Protein AF-A0A4U9DAX6-F1 (afdb_monomer)

Organism: Raoultella terrigena (NCBI:txid577)

Mean predicted aligned error: 6.87 Å

pLDDT: mean 89.1, std 11.88, range [43.84, 97.81]

Nearest PDB structures (foldseek):
  7raz-assembly1_D  TM=8.604E-01  e=2.527E+00  Escherichia coli 'BL21-Gold(DE3)pLysS AG'
  7aeb-assembly1_S  TM=3.972E-01  e=1.089E+00  Algoriphagus machipongonensis
  2iu7-assembly1_I  TM=3.058E-01  e=3.493E+00  Escherichia coli

Solvent-accessible surface area (backbone atoms only — not comparable to full-atom values): 5213 Å² total; per-residue (Å²): 115,67,68,60,54,50,53,38,50,54,48,33,76,76,68,30,87,82,67,45,80,87,63,47,72,73,92,43,73,68,59,54,50,50,54,49,51,49,53,50,54,74,66,38,87,60,41,38,83,92,51,76,68,49,73,45,76,53,78,70,54,98,91,42,72,49,74,50,78,47,70,44,63,59,76,71,77,89,87,83,131

Secondary structure (DSSP, 8-state):
-HHHHHHHHHHHHHH-TT--TTTS----HHHHHHHHHHHHHHH-TTB-TTS--EEEEPPPBTTB--EEEE--BS-------

Sequence (81 aa):
MDSRHEEISLWNQQNAADRSVLNLRKMTNIGTFRAYLQEYLRNHPRLRKDMTMMVRQLAPDANGLPIEIYCFTQHRGMGGV

Radius of gyration: 18.25 Å; Cα contacts (8 Å, |Δi|>4): 65; chains: 1; bounding box: 58×26×42 Å

Foldseek 3Di:
DVVVVVVQVVC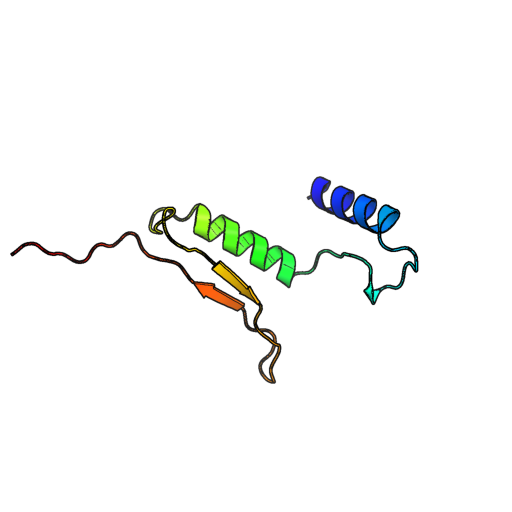CVVPVPVNPPVSGDDDDPVVVVLVVVVVCQCPPPFFDNVDDWDWDWDDADPVGIDIDTDTHTNDDDDPDD

InterPro domains:
  IPR030192 Miniconductance m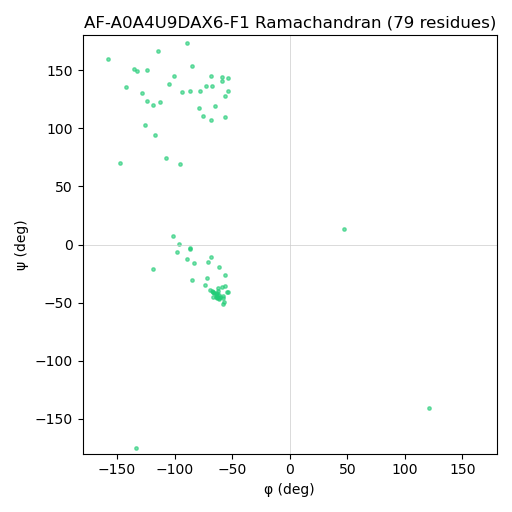echanosensitive channel YbdG [PTHR30414] (1-75)

Structure (mmCIF, N/CA/C/O backbone):
data_AF-A0A4U9DAX6-F1
#
_entry.id   AF-A0A4U9DAX6-F1
#
loop_
_atom_site.group_PDB
_atom_site.id
_atom_site.type_symbol
_atom_site.label_atom_id
_atom_site.label_alt_id
_atom_site.label_comp_id
_atom_site.label_asym_id
_atom_site.label_entity_id
_atom_site.label_seq_id
_atom_site.pdbx_PDB_ins_code
_atom_site.Cartn_x
_atom_site.Cartn_y
_atom_site.Cartn_z
_atom_site.occupancy
_atom_site.B_iso_or_equiv
_atom_site.auth_seq_id
_atom_site.auth_comp_id
_atom_site.auth_asym_id
_atom_site.auth_atom_id
_atom_site.pdbx_PDB_model_num
ATOM 1 N N . MET A 1 1 ? 6.674 16.288 4.246 1.00 57.25 1 MET A N 1
ATOM 2 C CA . MET A 1 1 ? 6.912 15.866 2.846 1.00 57.25 1 MET A CA 1
ATOM 3 C C . MET A 1 1 ? 8.404 15.742 2.580 1.00 57.25 1 MET A C 1
ATOM 5 O O . MET A 1 1 ? 8.806 14.768 1.954 1.00 57.25 1 MET A O 1
ATOM 9 N N . ASP A 1 2 ? 9.218 16.655 3.106 1.00 67.62 2 ASP A N 1
ATOM 10 C CA . ASP A 1 2 ? 10.676 16.652 2.911 1.00 67.62 2 ASP A CA 1
ATOM 11 C C . ASP A 1 2 ? 11.357 15.418 3.521 1.00 67.62 2 ASP A C 1
ATOM 13 O O . ASP A 1 2 ? 12.099 14.724 2.831 1.00 67.62 2 ASP A O 1
ATOM 17 N N . SER A 1 3 ? 10.951 15.015 4.730 1.00 86.56 3 SER A N 1
ATOM 18 C CA . SER A 1 3 ? 11.496 13.828 5.410 1.00 86.56 3 SER A CA 1
ATOM 19 C C . SER A 1 3 ? 11.376 12.522 4.612 1.00 86.56 3 SER A C 1
ATOM 21 O O . SER A 1 3 ? 12.273 11.684 4.639 1.00 86.56 3 SER A O 1
ATOM 23 N N . ARG A 1 4 ? 10.284 12.336 3.857 1.00 86.06 4 ARG A N 1
ATOM 24 C CA . ARG A 1 4 ? 10.081 11.130 3.038 1.00 86.06 4 ARG A CA 1
ATOM 25 C C . ARG A 1 4 ? 10.964 11.121 1.793 1.00 86.06 4 ARG A C 1
ATOM 27 O O . ARG A 1 4 ? 11.403 10.056 1.366 1.00 86.06 4 ARG A O 1
ATOM 34 N N . HIS A 1 5 ? 11.208 12.285 1.196 1.00 88.25 5 HIS A N 1
ATOM 35 C CA . HIS A 1 5 ? 12.119 12.392 0.058 1.00 88.25 5 HIS A CA 1
ATOM 36 C C . HIS A 1 5 ? 13.561 12.117 0.483 1.00 88.25 5 HIS A C 1
ATOM 38 O O . HIS A 1 5 ? 14.271 11.412 -0.231 1.00 88.25 5 HIS A O 1
ATOM 44 N N . GLU A 1 6 ? 13.964 12.618 1.651 1.00 92.44 6 GLU A N 1
ATOM 45 C CA . GLU A 1 6 ? 15.274 12.351 2.251 1.00 92.44 6 GLU A CA 1
ATOM 46 C C . GLU A 1 6 ? 15.461 10.866 2.575 1.00 92.44 6 GLU A C 1
ATOM 48 O O . GLU A 1 6 ? 16.468 10.273 2.203 1.00 92.44 6 GLU A O 1
ATOM 53 N N . GLU A 1 7 ? 14.462 10.219 3.181 1.00 91.19 7 GLU A N 1
ATOM 54 C CA . GLU A 1 7 ? 14.498 8.775 3.444 1.00 91.19 7 GLU A CA 1
ATOM 55 C C . GLU A 1 7 ? 14.689 7.969 2.145 1.00 91.19 7 GLU A C 1
ATOM 57 O O . GLU A 1 7 ? 15.522 7.063 2.068 1.00 91.19 7 GLU A O 1
ATOM 62 N N . ILE A 1 8 ? 13.937 8.318 1.094 1.00 91.19 8 ILE A N 1
ATOM 63 C CA . ILE A 1 8 ? 14.033 7.660 -0.213 1.00 91.19 8 ILE A CA 1
ATOM 64 C C . ILE A 1 8 ? 15.399 7.914 -0.859 1.00 91.19 8 ILE A C 1
ATOM 66 O O . ILE A 1 8 ? 15.970 6.990 -1.443 1.00 91.19 8 ILE A O 1
ATOM 70 N N . SER A 1 9 ? 15.929 9.136 -0.772 1.00 91.19 9 SER A N 1
ATOM 71 C CA . SER A 1 9 ? 17.218 9.483 -1.372 1.00 91.19 9 SER A CA 1
ATOM 72 C C . SER A 1 9 ? 18.368 8.751 -0.679 1.00 91.19 9 SER A C 1
ATOM 74 O O . SER A 1 9 ? 19.179 8.131 -1.369 1.00 91.19 9 SER A O 1
ATOM 76 N N . LEU A 1 10 ? 18.381 8.720 0.656 1.00 93.25 10 LEU A N 1
ATOM 77 C CA . LEU A 1 10 ? 19.355 7.979 1.460 1.00 93.25 10 LEU A CA 1
ATOM 78 C C . LEU A 1 10 ? 19.288 6.478 1.172 1.00 93.25 10 LEU A C 1
ATOM 80 O O . LEU A 1 10 ? 20.317 5.848 0.925 1.00 93.25 10 LEU A O 1
ATOM 84 N N . TRP A 1 11 ? 18.080 5.908 1.117 1.00 91.75 11 TRP A N 1
ATOM 85 C CA . TRP A 1 11 ? 17.916 4.494 0.788 1.00 91.75 11 TRP A CA 1
ATOM 86 C C . TRP A 1 11 ? 18.455 4.178 -0.611 1.00 91.75 11 TRP A C 1
ATOM 88 O O . TRP A 1 11 ? 19.206 3.215 -0.775 1.00 91.75 11 TRP A O 1
ATOM 98 N N . ASN A 1 12 ? 18.117 4.998 -1.611 1.00 92.50 12 ASN A N 1
ATOM 99 C CA . ASN A 1 12 ? 18.578 4.812 -2.987 1.00 92.50 12 ASN A CA 1
ATOM 100 C C . ASN A 1 12 ? 20.107 4.906 -3.096 1.00 92.50 12 ASN A C 1
ATOM 102 O O . ASN A 1 12 ? 20.705 4.103 -3.806 1.00 92.50 12 ASN A O 1
ATOM 106 N N . GLN A 1 13 ? 20.742 5.839 -2.378 1.00 90.00 13 GLN A N 1
ATOM 107 C CA . GLN A 1 13 ? 22.203 5.976 -2.349 1.00 90.00 13 GLN A CA 1
ATOM 108 C C . GLN A 1 13 ? 22.896 4.737 -1.774 1.00 90.00 13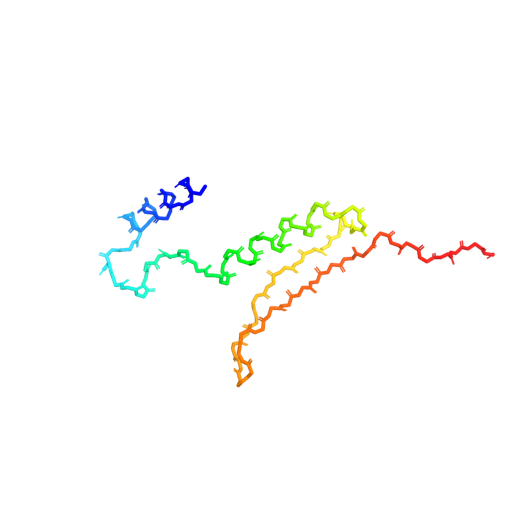 GLN A C 1
ATOM 110 O O . GLN A 1 13 ? 23.955 4.352 -2.262 1.00 90.00 13 GLN A O 1
ATOM 115 N N . GLN A 1 14 ? 22.299 4.115 -0.757 1.00 90.38 14 GLN A N 1
ATOM 116 C CA . GLN A 1 14 ? 22.888 2.977 -0.053 1.00 90.38 14 GLN A CA 1
ATOM 117 C C . GLN A 1 14 ? 22.608 1.626 -0.729 1.00 90.38 14 GLN A C 1
ATOM 119 O O . GLN A 1 14 ? 23.423 0.717 -0.614 1.00 90.38 14 GLN A O 1
ATOM 124 N N . ASN A 1 15 ? 21.463 1.470 -1.408 1.00 87.56 15 ASN A N 1
ATOM 125 C CA . ASN A 1 15 ? 20.948 0.149 -1.799 1.00 87.56 15 ASN A CA 1
ATOM 126 C C . ASN A 1 15 ? 20.803 -0.059 -3.317 1.00 87.56 15 ASN A C 1
ATOM 128 O O . ASN A 1 15 ? 20.777 -1.202 -3.770 1.00 87.56 15 ASN A O 1
ATOM 132 N N . ALA A 1 16 ? 20.714 1.001 -4.127 1.00 82.25 16 ALA A N 1
ATOM 133 C CA . ALA A 1 16 ? 20.531 0.877 -5.576 1.00 82.25 16 ALA A CA 1
ATOM 134 C C . ALA A 1 16 ? 21.881 0.942 -6.313 1.00 82.25 16 ALA A C 1
ATOM 136 O O . ALA A 1 16 ? 22.171 1.915 -7.011 1.00 82.25 16 ALA A O 1
ATOM 137 N N . ALA A 1 17 ? 22.702 -0.103 -6.152 1.00 71.31 17 ALA A N 1
ATOM 138 C CA . ALA A 1 17 ? 24.081 -0.165 -6.656 1.00 71.31 17 ALA A CA 1
ATOM 139 C C . ALA A 1 17 ? 24.213 0.138 -8.162 1.00 71.31 17 ALA A C 1
ATOM 141 O O . ALA A 1 17 ? 25.104 0.877 -8.568 1.00 71.31 17 ALA A O 1
ATOM 142 N N . ASP A 1 18 ? 23.288 -0.374 -8.976 1.00 76.38 18 ASP A N 1
ATOM 143 C CA . ASP A 1 18 ? 23.290 -0.204 -10.437 1.00 76.38 18 ASP A CA 1
ATOM 144 C C . ASP A 1 18 ? 22.590 1.093 -10.901 1.00 76.38 18 ASP A C 1
ATOM 146 O O . ASP A 1 18 ? 22.523 1.397 -12.085 1.00 76.38 18 ASP A O 1
ATOM 150 N N . ARG A 1 19 ? 21.994 1.871 -9.979 1.00 71.44 19 ARG A N 1
ATOM 151 C CA . ARG A 1 19 ? 21.181 3.080 -10.260 1.00 71.44 19 ARG A CA 1
ATOM 152 C C . ARG A 1 19 ? 20.123 2.930 -11.367 1.00 71.44 19 ARG A C 1
ATOM 154 O O . ARG A 1 19 ? 19.548 3.929 -11.802 1.00 71.44 19 ARG A O 1
ATOM 161 N N . SER A 1 20 ? 19.822 1.701 -11.788 1.00 84.19 20 SER A N 1
ATOM 162 C CA . SER A 1 20 ? 18.768 1.406 -12.745 1.00 84.19 20 SER A CA 1
ATOM 163 C C . SER A 1 20 ? 17.467 2.018 -12.252 1.00 84.19 20 SER A C 1
ATOM 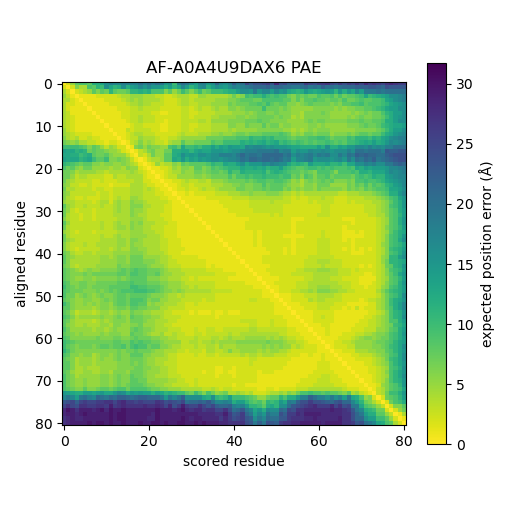165 O O . SER A 1 20 ? 17.079 1.853 -11.093 1.00 84.19 20 SER A O 1
ATOM 167 N N . VAL A 1 21 ? 16.772 2.713 -13.151 1.00 80.31 21 VAL A N 1
ATOM 168 C C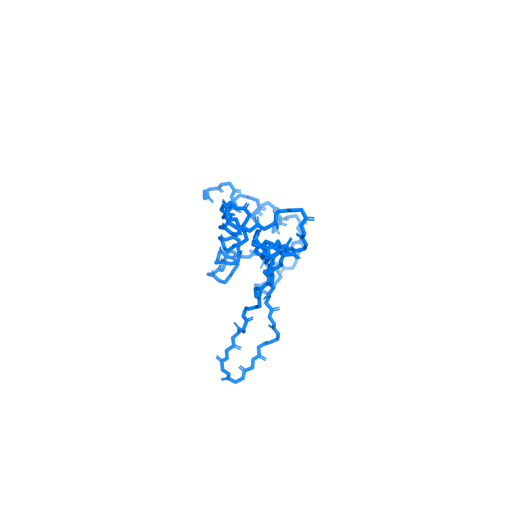A . VAL A 1 21 ? 15.512 3.403 -12.850 1.00 80.31 21 VAL A CA 1
ATOM 169 C C . VAL A 1 21 ? 14.463 2.443 -12.276 1.00 80.31 21 VAL A C 1
ATOM 171 O O . VAL A 1 21 ? 13.600 2.877 -11.514 1.00 80.31 21 VAL A O 1
ATOM 174 N N . LEU A 1 22 ? 14.570 1.151 -12.604 1.00 82.12 22 LEU A N 1
ATOM 175 C CA . LEU A 1 22 ? 13.708 0.080 -12.106 1.00 82.12 22 LEU A CA 1
ATOM 176 C C . LEU A 1 22 ? 13.952 -0.261 -10.627 1.00 82.12 22 LEU A C 1
ATOM 178 O O . LEU A 1 22 ? 13.026 -0.683 -9.943 1.00 82.12 22 LEU A O 1
ATOM 182 N N . ASN A 1 23 ? 15.173 -0.053 -10.130 1.00 85.50 23 ASN A N 1
ATOM 183 C CA . ASN A 1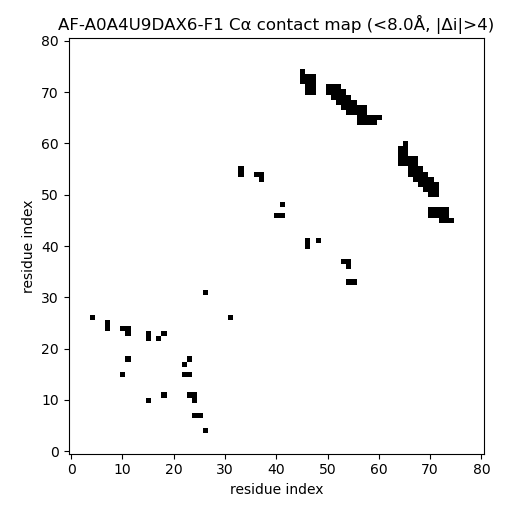 23 ? 15.588 -0.421 -8.772 1.00 85.50 23 ASN A CA 1
ATOM 184 C C . ASN A 1 23 ? 15.535 0.756 -7.786 1.00 85.50 23 ASN A C 1
ATOM 186 O O . ASN A 1 23 ? 15.734 0.575 -6.585 1.00 85.50 23 ASN A O 1
ATOM 190 N N . LEU A 1 24 ? 15.265 1.968 -8.274 1.00 90.19 24 LEU A N 1
ATOM 191 C CA . LEU A 1 24 ? 15.115 3.146 -7.429 1.00 90.19 24 LEU A CA 1
ATOM 192 C C . LEU A 1 24 ? 13.737 3.162 -6.765 1.00 90.19 24 LEU A C 1
ATOM 194 O O . LEU A 1 24 ? 12.700 3.074 -7.426 1.00 90.19 24 LEU A O 1
ATOM 198 N N . ARG A 1 25 ? 13.710 3.399 -5.453 1.00 90.12 25 ARG A N 1
ATOM 199 C CA . ARG A 1 25 ? 12.486 3.802 -4.764 1.00 90.12 25 ARG A CA 1
ATOM 200 C C . ARG A 1 25 ? 12.077 5.190 -5.231 1.00 90.12 25 ARG A C 1
ATOM 202 O O . ARG A 1 25 ? 12.897 6.103 -5.321 1.00 90.12 25 ARG A O 1
ATOM 209 N N . LYS A 1 26 ? 10.782 5.350 -5.484 1.00 90.31 26 LYS A N 1
ATOM 210 C CA . LYS A 1 26 ? 10.160 6.620 -5.857 1.00 90.31 26 LYS A CA 1
ATOM 211 C C . LYS A 1 26 ? 8.881 6.807 -5.067 1.00 90.31 26 LYS A C 1
ATOM 213 O O . LYS A 1 26 ? 8.210 5.834 -4.719 1.00 90.31 26 LYS A O 1
ATOM 218 N N . MET A 1 27 ? 8.520 8.061 -4.825 1.00 91.50 27 MET A N 1
ATOM 219 C CA . MET A 1 27 ? 7.141 8.356 -4.465 1.00 91.50 27 MET A CA 1
ATOM 220 C C . MET A 1 27 ? 6.256 8.217 -5.694 1.00 91.50 27 MET A C 1
ATOM 222 O O . MET A 1 27 ? 6.603 8.656 -6.788 1.00 91.50 27 MET A O 1
ATOM 226 N N . THR A 1 28 ? 5.114 7.575 -5.497 1.00 91.69 28 THR A N 1
ATOM 227 C CA . THR A 1 28 ? 4.118 7.337 -6.534 1.00 91.69 28 THR A CA 1
ATOM 228 C C . THR A 1 28 ? 2.755 7.713 -5.982 1.00 91.69 28 THR A C 1
ATOM 230 O O . THR A 1 28 ? 2.505 7.552 -4.786 1.00 91.69 28 THR A O 1
ATOM 233 N N . ASN A 1 29 ? 1.851 8.170 -6.851 1.00 94.25 29 ASN A N 1
ATOM 234 C CA . ASN A 1 29 ? 0.488 8.522 -6.445 1.00 94.25 29 ASN A CA 1
ATOM 235 C C . ASN A 1 29 ? -0.198 7.358 -5.719 1.00 94.25 29 ASN A C 1
ATOM 237 O O . ASN A 1 29 ? -0.827 7.562 -4.686 1.00 94.25 29 ASN A O 1
ATOM 241 N N . ILE A 1 30 ? -0.001 6.127 -6.205 1.00 94.44 30 ILE A N 1
ATOM 242 C CA . ILE A 1 30 ? -0.569 4.930 -5.581 1.00 94.44 30 ILE A CA 1
ATOM 243 C C . ILE A 1 30 ? 0.036 4.641 -4.201 1.00 94.44 30 ILE A C 1
ATOM 245 O O . ILE A 1 30 ? -0.694 4.307 -3.271 1.0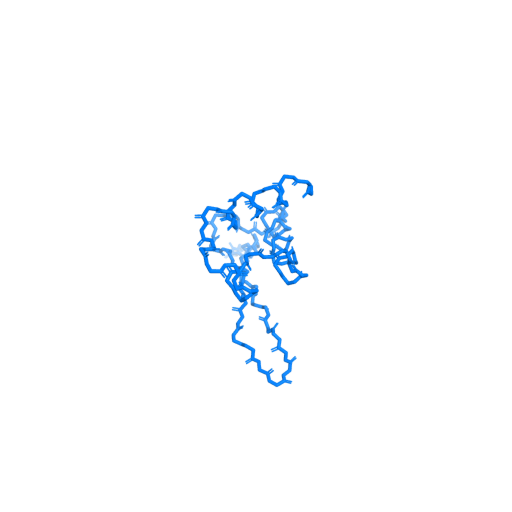0 94.44 30 ILE A O 1
ATOM 249 N N . GLY A 1 31 ? 1.351 4.812 -4.030 1.00 93.12 31 GLY A N 1
ATOM 250 C CA . GLY A 1 31 ? 2.013 4.637 -2.737 1.00 93.12 31 GLY A CA 1
ATOM 251 C C . GLY A 1 31 ? 1.530 5.662 -1.710 1.00 93.12 31 GLY A C 1
ATOM 252 O O . GLY A 1 31 ? 1.184 5.294 -0.587 1.00 93.12 31 GLY A O 1
ATOM 253 N N . THR A 1 32 ? 1.434 6.927 -2.121 1.00 94.62 32 THR A N 1
ATOM 254 C CA . THR A 1 32 ? 0.915 8.017 -1.285 1.00 94.62 32 THR A CA 1
ATOM 255 C C . THR A 1 32 ? -0.548 7.787 -0.915 1.00 94.62 32 THR A C 1
ATOM 257 O O . THR A 1 32 ? -0.908 7.905 0.254 1.00 94.62 32 THR A O 1
ATOM 260 N N . PHE A 1 33 ? -1.386 7.388 -1.875 1.00 96.25 33 PHE A N 1
ATOM 261 C CA . PHE A 1 33 ? -2.798 7.104 -1.628 1.00 96.25 33 PHE A CA 1
ATOM 262 C C . PHE A 1 33 ? -2.996 5.932 -0.658 1.00 96.25 33 PHE A C 1
ATOM 264 O O . PHE A 1 33 ? -3.811 6.024 0.256 1.00 96.25 33 PHE A O 1
ATOM 271 N N . ARG A 1 34 ? -2.210 4.855 -0.784 1.00 96.44 34 ARG A N 1
ATOM 272 C CA . ARG A 1 34 ? -2.253 3.727 0.160 1.00 96.44 34 ARG A CA 1
ATOM 273 C C . ARG A 1 34 ? -1.853 4.132 1.578 1.00 96.44 34 ARG A C 1
ATOM 275 O O . ARG A 1 34 ? -2.527 3.725 2.521 1.00 96.44 34 ARG A O 1
ATOM 282 N N . ALA A 1 35 ? -0.794 4.931 1.727 1.00 94.50 35 ALA A N 1
ATOM 283 C CA . ALA A 1 35 ? -0.380 5.450 3.032 1.00 94.50 35 ALA A CA 1
ATOM 284 C C . ALA A 1 35 ? -1.476 6.331 3.653 1.00 94.50 35 ALA A C 1
ATOM 286 O O . ALA A 1 35 ? -1.821 6.159 4.820 1.00 94.50 35 ALA A O 1
ATOM 287 N N . TYR A 1 36 ? -2.085 7.206 2.848 1.00 96.62 36 TYR A N 1
ATOM 288 C CA . TYR A 1 36 ? -3.229 8.011 3.265 1.00 96.62 36 TYR A CA 1
ATOM 289 C C . TYR A 1 36 ? -4.411 7.149 3.728 1.00 96.62 36 TYR A C 1
ATOM 291 O O . TYR A 1 36 ? -4.912 7.361 4.827 1.00 96.62 36 TYR A O 1
ATOM 299 N N . LEU A 1 37 ? -4.835 6.160 2.932 1.00 97.81 37 LEU A N 1
ATOM 300 C CA . LEU A 1 37 ? -5.939 5.263 3.291 1.00 97.81 37 LEU A CA 1
ATOM 301 C C . LEU A 1 37 ? -5.664 4.537 4.606 1.00 97.81 37 LEU A C 1
ATOM 303 O O . LEU A 1 37 ? -6.544 4.446 5.458 1.00 97.81 37 LEU A O 1
ATOM 307 N N . GLN A 1 38 ? -4.444 4.032 4.784 1.00 96.38 38 GLN A N 1
ATOM 308 C CA . GLN A 1 38 ? -4.069 3.328 6.001 1.00 96.38 38 GLN A CA 1
ATOM 309 C C . GLN A 1 38 ? -4.182 4.236 7.232 1.00 96.38 38 GLN A C 1
ATOM 311 O O . GLN A 1 38 ? -4.792 3.836 8.224 1.00 96.38 38 GLN A O 1
ATOM 316 N N . GLU A 1 39 ? -3.668 5.464 7.162 1.00 96.75 39 GLU A N 1
ATOM 317 C CA . GLU A 1 39 ? -3.775 6.419 8.269 1.00 96.75 39 GLU A CA 1
ATOM 318 C C . GLU A 1 39 ? -5.205 6.906 8.493 1.00 96.75 39 GLU A C 1
ATOM 320 O O . GLU A 1 39 ? -5.653 7.001 9.638 1.00 96.75 39 GLU A O 1
ATOM 325 N N . TYR A 1 40 ? -5.962 7.143 7.423 1.00 97.31 40 TYR A N 1
ATOM 326 C CA . TYR A 1 40 ? -7.373 7.496 7.515 1.00 97.31 40 TYR A CA 1
ATOM 327 C C . TYR A 1 40 ? -8.159 6.419 8.271 1.00 97.31 40 TYR A C 1
ATOM 329 O O . TYR A 1 40 ? -8.859 6.726 9.236 1.00 97.31 40 TYR A O 1
ATOM 337 N N . LEU A 1 41 ? -7.997 5.147 7.895 1.00 96.88 41 LEU A N 1
ATOM 338 C CA . LEU A 1 41 ? -8.694 4.031 8.533 1.00 96.88 41 LEU A CA 1
ATOM 339 C C . LEU A 1 41 ? -8.242 3.827 9.989 1.00 96.88 41 LEU A C 1
ATOM 341 O O . LEU A 1 41 ? -9.095 3.637 10.857 1.00 96.88 41 LEU A O 1
ATOM 345 N N . ARG A 1 42 ? -6.939 3.936 10.299 1.00 95.12 42 ARG A N 1
ATOM 346 C CA . ARG A 1 42 ? -6.421 3.861 11.686 1.00 95.12 42 ARG A CA 1
ATOM 347 C C . ARG A 1 42 ? -7.025 4.934 12.594 1.00 95.12 42 ARG A C 1
ATOM 349 O O . ARG A 1 42 ? -7.267 4.687 13.780 1.00 95.12 42 ARG A O 1
ATOM 356 N N . ASN A 1 43 ? -7.261 6.124 12.050 1.00 96.25 43 ASN A N 1
ATOM 357 C CA . ASN A 1 43 ? -7.824 7.249 12.791 1.00 96.25 43 ASN A CA 1
ATOM 358 C C . ASN A 1 43 ? -9.357 7.286 12.752 1.00 96.25 43 ASN A C 1
ATOM 360 O O . ASN A 1 43 ? -9.963 7.982 13.566 1.00 96.25 43 ASN A O 1
ATOM 364 N N . HIS A 1 44 ? -9.998 6.495 11.888 1.00 96.38 44 HIS A N 1
ATOM 365 C CA . HIS A 1 44 ? -11.445 6.499 11.742 1.00 96.38 44 HIS A CA 1
ATOM 366 C C . HIS A 1 44 ? -12.140 6.012 13.032 1.00 96.38 44 HIS A C 1
ATOM 368 O O . HIS A 1 44 ? -11.967 4.858 13.442 1.00 96.38 44 HIS A O 1
ATOM 374 N N . PRO A 1 45 ? -12.984 6.843 13.674 1.00 95.25 45 PRO A N 1
ATOM 375 C CA . PRO A 1 45 ? -13.478 6.586 15.026 1.00 95.25 45 PRO A CA 1
ATOM 376 C C . PRO A 1 45 ? -14.473 5.431 15.116 1.00 95.25 45 PRO A C 1
ATOM 378 O O . PRO A 1 45 ? -14.718 4.960 16.213 1.00 95.25 45 PRO A O 1
ATOM 381 N N . ARG A 1 46 ? -15.038 4.967 13.993 1.00 95.44 46 ARG A N 1
ATOM 382 C CA . ARG A 1 46 ? -16.008 3.853 13.947 1.00 95.44 46 ARG A CA 1
ATOM 383 C C . ARG A 1 46 ? -15.414 2.511 13.512 1.00 95.44 46 ARG A C 1
ATOM 385 O O . ARG A 1 46 ? -16.176 1.579 13.254 1.00 95.44 46 ARG A O 1
ATOM 392 N N . LEU A 1 47 ? -14.095 2.407 13.361 1.00 95.94 47 LEU A N 1
ATOM 393 C CA . LEU A 1 47 ? -13.432 1.145 13.017 1.00 95.94 47 LEU A CA 1
ATOM 394 C C . LEU A 1 47 ? -12.818 0.498 14.259 1.00 95.94 47 LEU A C 1
ATOM 396 O O . LEU A 1 47 ? -12.378 1.181 15.187 1.00 95.94 47 LEU A O 1
ATOM 400 N N . ARG A 1 48 ? -12.840 -0.832 14.301 1.00 95.75 48 ARG A N 1
ATOM 401 C CA . ARG A 1 48 ? -12.211 -1.639 15.348 1.00 95.75 48 ARG A CA 1
ATOM 402 C C . ARG A 1 48 ? -10.710 -1.646 15.110 1.00 95.75 48 ARG A C 1
ATOM 404 O O . ARG A 1 48 ? -10.239 -2.218 14.132 1.00 95.75 48 ARG A O 1
ATOM 411 N N . LYS A 1 49 ? -9.974 -0.977 15.997 1.00 93.69 49 LYS A N 1
ATOM 412 C CA . LYS A 1 49 ? -8.510 -0.838 15.911 1.00 93.69 49 LYS A CA 1
ATOM 413 C C . LYS A 1 49 ? -7.763 -2.044 16.489 1.00 93.69 49 LYS A C 1
ATOM 415 O O . LYS A 1 49 ? -6.578 -2.205 16.239 1.00 93.69 49 LYS A O 1
ATOM 420 N N . ASP A 1 50 ? -8.467 -2.871 17.254 1.00 94.19 50 ASP A N 1
ATOM 421 C CA . ASP A 1 50 ? -8.002 -4.112 17.875 1.00 94.19 50 ASP A CA 1
ATOM 4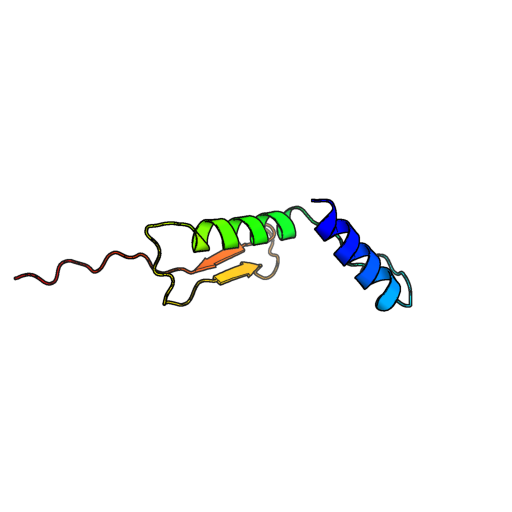22 C C . ASP A 1 50 ? -8.125 -5.339 16.954 1.00 94.19 50 ASP A C 1
ATOM 424 O O . ASP A 1 50 ? -7.720 -6.436 17.325 1.00 94.19 50 ASP A O 1
ATOM 428 N N . MET A 1 51 ? -8.683 -5.167 15.754 1.00 95.00 51 MET A N 1
ATOM 429 C CA . MET A 1 51 ? -8.845 -6.223 14.757 1.00 95.00 51 MET A CA 1
ATOM 430 C C . MET A 1 51 ? -7.998 -5.948 13.514 1.00 95.00 51 MET A C 1
ATOM 432 O O . MET A 1 51 ? -7.499 -4.842 13.304 1.00 95.00 51 MET A O 1
ATOM 436 N N . THR A 1 52 ? -7.849 -6.965 12.664 1.00 94.81 52 THR A N 1
ATOM 437 C CA . THR A 1 52 ? -7.091 -6.849 11.417 1.00 94.81 52 THR A CA 1
ATOM 438 C C . THR A 1 52 ? -7.637 -5.723 10.538 1.00 94.81 52 THR A C 1
ATOM 440 O O . THR A 1 52 ? -8.821 -5.678 10.207 1.00 94.81 52 THR A O 1
ATOM 443 N N . MET A 1 53 ? -6.732 -4.843 10.118 1.00 96.44 53 MET A N 1
ATOM 444 C CA . MET A 1 53 ? -6.970 -3.781 9.149 1.00 96.44 53 MET A CA 1
ATOM 445 C C . MET A 1 53 ? -5.895 -3.869 8.068 1.00 96.44 53 MET A C 1
ATOM 447 O O . MET A 1 53 ? -4.706 -3.949 8.380 1.00 96.44 53 MET A O 1
ATOM 451 N N . MET A 1 54 ? -6.300 -3.851 6.802 1.00 96.44 54 MET A N 1
ATOM 452 C CA . MET A 1 54 ? -5.400 -4.034 5.670 1.00 96.44 54 MET A CA 1
ATOM 453 C C . MET A 1 54 ? -5.795 -3.134 4.500 1.00 96.44 54 MET A C 1
ATOM 455 O O . MET A 1 54 ? -6.964 -3.041 4.134 1.00 96.44 54 MET A O 1
ATOM 459 N N . VAL A 1 55 ? -4.786 -2.502 3.897 1.00 97.81 55 VAL A N 1
ATOM 460 C CA . VAL A 1 55 ? -4.879 -1.787 2.618 1.00 97.81 55 VAL A CA 1
ATOM 461 C C . VAL A 1 55 ? -3.802 -2.357 1.6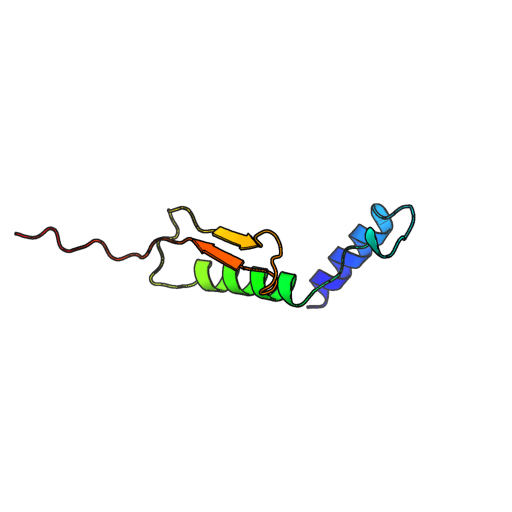99 1.00 97.81 55 VAL A C 1
ATOM 463 O O . VAL A 1 55 ? -2.608 -2.052 1.847 1.00 97.81 55 VAL A O 1
ATOM 466 N N . ARG A 1 56 ? -4.195 -3.207 0.751 1.00 96.25 56 ARG A N 1
ATOM 467 C CA . ARG A 1 56 ? -3.254 -3.868 -0.163 1.00 96.25 56 ARG A CA 1
ATOM 468 C C . ARG A 1 56 ? -3.594 -3.611 -1.619 1.00 96.25 56 ARG A C 1
ATOM 470 O O . ARG A 1 56 ? -4.740 -3.412 -1.989 1.00 96.25 56 ARG A O 1
ATOM 477 N N . GLN A 1 57 ? -2.550 -3.606 -2.429 1.00 96.06 57 GLN A N 1
ATOM 478 C CA . GLN A 1 57 ? -2.651 -3.571 -3.875 1.00 96.06 57 GLN A CA 1
ATOM 479 C C . GLN A 1 57 ? -2.780 -5.009 -4.381 1.00 96.06 57 GLN A C 1
ATOM 481 O O . GLN A 1 57 ? -2.021 -5.874 -3.940 1.00 96.06 57 GLN A O 1
ATOM 486 N N . LEU A 1 58 ? -3.738 -5.258 -5.269 1.00 96.75 58 LEU A N 1
ATOM 487 C CA . LEU A 1 58 ? -3.887 -6.544 -5.948 1.00 96.75 58 LEU A CA 1
ATOM 488 C C . LEU A 1 58 ? -3.074 -6.563 -7.249 1.00 96.75 58 LEU A C 1
ATOM 490 O O . LEU A 1 58 ? -2.483 -5.556 -7.647 1.00 96.75 58 LEU A O 1
ATOM 494 N N . ALA A 1 59 ? -3.012 -7.727 -7.896 1.00 96.94 59 ALA A N 1
ATOM 495 C CA . ALA A 1 59 ? -2.399 -7.834 -9.212 1.00 96.94 59 ALA A CA 1
ATOM 496 C C . ALA A 1 59 ? -3.121 -6.901 -10.208 1.00 96.94 59 ALA A C 1
ATOM 498 O O . ALA A 1 59 ? -4.347 -6.797 -10.141 1.00 96.94 59 ALA A O 1
ATOM 499 N N . PRO A 1 60 ? -2.389 -6.222 -11.110 1.00 96.88 60 PRO A N 1
ATOM 500 C CA . PRO A 1 60 ? -3.011 -5.464 -12.186 1.00 96.88 60 PRO A CA 1
ATOM 501 C C . PRO A 1 60 ? -3.875 -6.367 -13.074 1.00 96.88 60 PRO A C 1
ATOM 503 O O . PRO A 1 60 ? -3.497 -7.506 -13.351 1.00 96.88 60 PRO A O 1
ATOM 506 N N . ASP A 1 61 ? -4.989 -5.835 -13.562 1.00 96.56 61 ASP A N 1
ATOM 507 C CA . ASP A 1 61 ? -5.849 -6.473 -14.556 1.00 96.56 61 ASP A CA 1
ATOM 508 C C . ASP A 1 61 ? -6.228 -5.484 -15.676 1.00 96.56 61 ASP A C 1
ATOM 510 O O . ASP A 1 61 ? -5.732 -4.355 -15.734 1.00 96.56 61 ASP A O 1
ATOM 514 N N . ALA A 1 62 ? -7.092 -5.910 -16.602 1.00 97.75 62 ALA A N 1
ATOM 515 C CA . ALA A 1 62 ? -7.529 -5.085 -17.732 1.00 97.75 62 ALA A CA 1
ATOM 516 C C . ALA A 1 62 ? -8.265 -3.792 -17.318 1.00 97.75 62 ALA A C 1
ATOM 518 O O . ALA A 1 62 ? -8.347 -2.856 -18.110 1.00 97.75 62 ALA A O 1
ATOM 519 N N . ASN A 1 63 ? -8.774 -3.725 -16.087 1.00 96.12 63 ASN A N 1
ATOM 520 C CA . ASN A 1 63 ? -9.463 -2.571 -15.515 1.00 96.12 63 ASN A CA 1
ATOM 521 C C . ASN A 1 63 ? -8.533 -1.688 -14.662 1.00 96.12 63 ASN A C 1
ATOM 523 O O . ASN A 1 63 ? -8.976 -0.669 -14.128 1.00 96.12 63 ASN A O 1
ATOM 527 N N . GLY A 1 64 ? -7.250 -2.041 -14.535 1.00 95.06 64 GLY A N 1
ATOM 528 C CA . GLY A 1 64 ? -6.232 -1.224 -13.881 1.00 95.06 64 GLY A CA 1
ATOM 529 C C . GLY A 1 64 ? -5.571 -1.918 -12.697 1.00 95.06 64 GLY A C 1
ATOM 530 O O . GLY A 1 64 ? -5.226 -3.092 -12.759 1.00 95.06 64 GLY A O 1
ATOM 531 N N . LEU A 1 65 ? -5.317 -1.160 -11.626 1.00 95.44 65 LEU A N 1
ATOM 532 C CA . LEU A 1 65 ? -4.593 -1.632 -10.447 1.00 95.44 65 LEU A CA 1
ATOM 533 C C . LEU A 1 65 ? -5.496 -1.593 -9.205 1.00 95.44 65 LEU A C 1
ATOM 535 O O . LEU A 1 65 ? -5.594 -0.542 -8.562 1.00 95.44 65 LEU A O 1
ATOM 539 N N . PRO A 1 66 ? -6.157 -2.708 -8.853 1.00 97.00 66 PRO A N 1
ATOM 540 C CA . PRO A 1 66 ? -7.126 -2.708 -7.768 1.00 97.00 66 PRO A CA 1
ATOM 541 C C . PRO A 1 66 ? -6.469 -2.506 -6.396 1.00 97.00 66 PRO A C 1
ATOM 543 O O . PRO A 1 66 ? -5.379 -3.019 -6.116 1.00 97.00 66 PRO A O 1
ATOM 546 N N . ILE A 1 67 ? -7.172 -1.795 -5.512 1.00 97.31 67 ILE A N 1
ATOM 547 C CA . ILE A 1 67 ? -6.838 -1.666 -4.090 1.00 97.31 67 ILE A CA 1
ATOM 548 C C . ILE A 1 67 ? -7.918 -2.370 -3.272 1.00 97.31 67 ILE A C 1
ATOM 550 O O . ILE A 1 67 ? -9.092 -2.020 -3.349 1.00 97.31 67 ILE A O 1
ATOM 554 N N . GLU A 1 68 ? -7.509 -3.337 -2.460 1.00 97.44 68 GLU A N 1
ATOM 555 C CA . GLU A 1 68 ? -8.373 -4.000 -1.491 1.00 97.44 68 GLU A CA 1
ATOM 556 C C . GLU A 1 68 ? -8.250 -3.314 -0.125 1.00 97.44 68 GLU A C 1
ATOM 558 O O . GLU A 1 68 ? -7.142 -3.083 0.379 1.00 97.44 68 GLU A O 1
ATOM 563 N N . ILE A 1 69 ? -9.403 -3.013 0.478 1.00 97.81 69 ILE A N 1
ATOM 564 C CA . ILE A 1 69 ? -9.525 -2.450 1.823 1.00 97.81 69 ILE A CA 1
ATOM 565 C C . ILE A 1 69 ? -10.312 -3.438 2.680 1.00 97.81 69 ILE A C 1
ATOM 567 O O . ILE A 1 69 ? -11.474 -3.724 2.401 1.00 97.81 69 ILE A O 1
ATOM 571 N N . TYR A 1 70 ? -9.688 -3.921 3.749 1.00 97.25 70 TYR A N 1
ATOM 572 C CA . TYR A 1 70 ? -10.298 -4.835 4.706 1.00 97.25 70 TYR A CA 1
ATOM 573 C C . TYR A 1 70 ? -10.222 -4.238 6.112 1.00 97.25 70 TYR A C 1
ATOM 575 O O . TYR A 1 70 ? -9.138 -3.900 6.592 1.00 97.25 70 TYR A O 1
ATOM 583 N N . CYS A 1 71 ? -11.368 -4.083 6.775 1.00 96.94 71 CYS A N 1
ATOM 584 C CA . CYS A 1 71 ? -11.451 -3.560 8.137 1.00 96.94 71 CYS A CA 1
ATOM 585 C C . CYS A 1 71 ? -12.755 -3.990 8.822 1.00 96.94 71 CYS A C 1
ATOM 587 O O . CYS A 1 71 ? -13.738 -4.324 8.162 1.00 96.94 71 CYS A O 1
ATOM 589 N N . PHE A 1 72 ? -12.769 -3.941 10.153 1.00 95.88 72 PHE A N 1
ATOM 590 C CA . PHE A 1 72 ? -13.950 -4.236 10.963 1.00 95.88 72 PHE A CA 1
ATOM 591 C C . PHE A 1 72 ? -14.567 -2.947 11.509 1.00 95.88 72 PHE A C 1
ATOM 593 O O . PHE A 1 72 ? -13.856 -2.052 11.972 1.00 95.88 72 PHE A O 1
ATOM 600 N N . THR A 1 73 ? -15.896 -2.847 11.495 1.00 95.12 73 THR A N 1
ATOM 601 C CA . THR A 1 73 ? -16.609 -1.717 12.106 1.00 95.12 73 THR A CA 1
ATOM 602 C C . THR A 1 73 ? -16.829 -1.962 13.599 1.00 95.12 73 THR A C 1
ATOM 604 O O . THR A 1 73 ? -16.885 -3.098 14.063 1.00 95.12 73 THR A O 1
ATOM 607 N N . GLN A 1 74 ? -16.947 -0.890 14.383 1.00 88.56 74 GLN A N 1
ATOM 608 C CA . GLN A 1 74 ? -17.206 -0.971 15.826 1.00 88.56 74 GLN A CA 1
ATOM 609 C C . GLN A 1 74 ? -18.601 -1.482 16.175 1.00 88.56 74 GLN A C 1
ATOM 611 O O . GLN A 1 74 ? -18.856 -1.794 17.337 1.00 88.56 74 GLN A O 1
ATOM 616 N N . HIS A 1 75 ? -19.499 -1.583 15.196 1.00 81.00 75 HIS A N 1
ATOM 617 C CA . HIS A 1 75 ? -20.863 -1.999 15.448 1.00 81.00 75 HIS A CA 1
ATOM 618 C C . HIS A 1 75 ? -20.913 -3.476 15.859 1.00 81.00 75 HIS A C 1
ATOM 620 O O . HIS A 1 75 ? -20.748 -4.379 15.043 1.00 81.00 75 HIS A O 1
ATOM 626 N N . ARG A 1 76 ? -21.169 -3.716 17.146 1.00 64.69 76 ARG A N 1
ATOM 627 C CA . ARG A 1 76 ? -21.756 -4.967 17.622 1.00 64.69 76 ARG A CA 1
ATOM 628 C C . ARG A 1 76 ? -23.255 -4.877 17.345 1.00 64.69 76 ARG A C 1
ATOM 630 O O . ARG A 1 76 ? -23.905 -3.981 17.877 1.00 64.69 76 ARG A O 1
ATOM 637 N N . GLY A 1 77 ? -23.785 -5.763 16.504 1.00 63.72 77 GLY A N 1
ATOM 638 C CA . GLY A 1 77 ? -25.233 -5.897 16.326 1.00 63.72 77 GLY A CA 1
ATOM 639 C C . GLY A 1 77 ? -25.924 -6.102 17.677 1.00 63.72 77 GLY A C 1
ATOM 640 O O . GLY A 1 77 ? -25.356 -6.733 18.571 1.00 63.72 77 GLY A O 1
ATOM 641 N N . MET A 1 78 ? -27.117 -5.526 17.839 1.00 60.16 78 MET A N 1
ATOM 642 C CA . MET A 1 78 ? -27.928 -5.663 19.049 1.00 60.16 78 MET A CA 1
ATOM 643 C C . MET A 1 78 ? -28.198 -7.145 19.353 1.00 60.16 78 MET A C 1
ATOM 645 O O . MET A 1 78 ? -28.963 -7.793 18.649 1.00 60.16 78 MET A O 1
ATOM 649 N N . GLY A 1 79 ? -27.586 -7.663 20.417 1.00 53.44 79 GLY A N 1
ATOM 650 C CA . GLY A 1 79 ? -27.997 -8.889 21.101 1.00 53.44 79 GLY A CA 1
ATOM 651 C C . GLY A 1 79 ? -28.621 -8.500 22.433 1.00 53.44 79 GLY A C 1
ATOM 652 O O . GLY A 1 79 ? -27.963 -8.567 23.466 1.00 53.44 79 GLY A O 1
ATOM 653 N N . GLY A 1 80 ? -29.841 -7.978 22.364 1.00 55.12 80 GLY A N 1
ATOM 654 C CA . GLY A 1 80 ? -30.637 -7.533 23.498 1.00 55.12 80 GLY A CA 1
ATOM 655 C C . GLY A 1 80 ? -32.108 -7.775 23.201 1.00 55.12 80 GLY A C 1
ATOM 656 O O . GLY A 1 80 ? -32.839 -6.824 22.945 1.00 55.12 80 GLY A O 1
ATOM 657 N N . VAL A 1 81 ? -32.482 -9.054 23.178 1.00 43.84 81 VAL A N 1
ATOM 658 C CA . VAL A 1 81 ? -33.728 -9.580 23.749 1.00 43.84 81 VAL A CA 1
ATOM 659 C C . VAL A 1 81 ? -33.349 -10.876 24.451 1.00 43.84 81 VAL A C 1
ATOM 661 O O . VAL A 1 81 ? -32.617 -11.668 23.813 1.00 43.84 81 VAL A O 1
#